Protein AF-A0A4Q5RYW7-F1 (afdb_monomer)

Mean predicted aligned error: 15.02 Å

Radius of gyration: 27.98 Å; Cα contacts (8 Å, |Δi|>4): 204; chains: 1; bounding box: 44×80×79 Å

Structure (mmCIF, N/CA/C/O backbone):
data_AF-A0A4Q5RYW7-F1
#
_entry.id   AF-A0A4Q5RYW7-F1
#
loop_
_atom_site.group_PDB
_atom_site.id
_atom_site.type_symbol
_atom_site.label_atom_id
_atom_site.label_alt_id
_atom_site.label_comp_id
_atom_site.label_asym_id
_atom_site.label_entity_id
_atom_site.label_seq_id
_atom_site.pdbx_PDB_ins_code
_atom_site.Cartn_x
_atom_site.Cartn_y
_atom_site.Cartn_z
_atom_site.occupancy
_atom_site.B_iso_or_equiv
_atom_site.auth_seq_id
_atom_site.auth_comp_id
_atom_site.auth_asym_id
_atom_site.auth_atom_id
_atom_site.pdbx_PDB_model_num
ATOM 1 N N . MET A 1 1 ? -17.831 53.505 56.352 1.00 39.34 1 MET A N 1
ATOM 2 C CA . MET A 1 1 ? -18.876 54.532 56.554 1.00 39.34 1 MET A CA 1
ATOM 3 C C . MET A 1 1 ? -19.352 54.976 55.170 1.00 39.34 1 MET A C 1
ATOM 5 O O . MET A 1 1 ? -18.502 55.219 54.331 1.00 39.34 1 MET A O 1
ATOM 9 N N . LYS A 1 2 ? -20.676 54.906 54.953 1.00 34.66 2 LYS A N 1
ATOM 10 C CA . LYS A 1 2 ? -21.566 55.354 53.845 1.00 34.66 2 LYS A CA 1
ATOM 11 C C . LYS A 1 2 ? -20.941 56.098 52.639 1.00 34.66 2 LYS A C 1
ATOM 13 O O . LYS A 1 2 ? -20.200 57.045 52.838 1.00 34.66 2 LYS A O 1
ATOM 18 N N . LEU A 1 3 ? -21.118 55.631 51.396 1.00 41.50 3 LEU A N 1
ATOM 19 C CA . LEU A 1 3 ? -22.291 55.682 50.479 1.00 41.50 3 LEU A CA 1
ATOM 20 C C . LEU A 1 3 ? -22.445 56.994 49.670 1.00 41.50 3 LEU A C 1
ATOM 22 O O . LEU A 1 3 ? -22.709 58.049 50.230 1.00 41.50 3 LEU A O 1
ATOM 26 N N . SER A 1 4 ? -22.408 56.814 48.342 1.00 38.16 4 SER A N 1
ATOM 27 C CA . SER A 1 4 ? -23.241 57.435 47.293 1.00 38.16 4 SER A CA 1
ATOM 28 C C . SER A 1 4 ? -23.223 58.949 47.038 1.00 38.16 4 SER A C 1
ATOM 30 O O . SER A 1 4 ? -23.791 59.719 47.801 1.00 38.16 4 SER A O 1
ATOM 32 N N . PHE A 1 5 ? -22.796 59.300 45.823 1.00 44.78 5 PHE A N 1
ATOM 33 C CA . PHE A 1 5 ? -23.452 60.254 44.911 1.00 44.78 5 PHE A CA 1
ATOM 34 C C . PHE A 1 5 ? -23.209 59.700 43.488 1.00 44.78 5 PHE A C 1
ATOM 36 O O . PHE A 1 5 ? -22.117 59.831 42.953 1.00 44.78 5 PHE A O 1
ATOM 43 N N . LEU A 1 6 ? -24.038 58.801 42.938 1.00 41.44 6 LEU A N 1
ATOM 44 C CA . LEU A 1 6 ? -25.260 59.117 42.177 1.00 41.44 6 LEU A CA 1
ATOM 45 C C . LEU A 1 6 ? -25.128 60.456 41.434 1.00 41.44 6 LEU A C 1
ATOM 47 O O . LEU A 1 6 ? -25.163 61.521 42.031 1.00 41.44 6 LEU A O 1
ATOM 51 N N . SER A 1 7 ? -24.864 60.387 40.132 1.00 35.78 7 SER A N 1
ATOM 52 C CA . SER A 1 7 ? -25.918 60.369 39.106 1.00 35.78 7 SER A CA 1
ATOM 53 C C . SER A 1 7 ? -26.291 61.785 38.701 1.00 35.78 7 SER A C 1
ATOM 55 O O . SER A 1 7 ? -26.948 62.486 39.465 1.00 35.78 7 SER A O 1
ATOM 57 N N . ARG A 1 8 ? -25.867 62.170 37.491 1.00 45.53 8 ARG A N 1
ATOM 58 C CA . ARG A 1 8 ? -26.616 62.971 36.507 1.00 45.53 8 ARG A CA 1
ATOM 59 C C . ARG A 1 8 ? -25.654 63.483 35.442 1.00 45.53 8 ARG A C 1
ATOM 61 O O . ARG A 1 8 ? -24.952 64.457 35.666 1.00 45.53 8 ARG A O 1
ATOM 68 N N . LEU A 1 9 ? -25.655 62.827 34.287 1.00 44.12 9 LEU A N 1
ATOM 69 C CA . LEU A 1 9 ? -25.982 63.466 33.009 1.00 44.12 9 LEU A CA 1
ATOM 70 C C . LEU A 1 9 ? -25.964 62.396 31.917 1.00 44.12 9 LEU A C 1
ATOM 72 O O . LEU A 1 9 ? -24.965 62.124 31.262 1.00 44.12 9 LEU A O 1
ATOM 76 N N . MET A 1 10 ? -27.130 61.773 31.757 1.00 40.81 10 MET A N 1
ATOM 77 C CA . MET A 1 10 ? -27.576 61.326 30.448 1.00 40.81 10 MET A CA 1
ATOM 78 C C . MET A 1 10 ? -27.728 62.547 29.537 1.00 40.81 10 MET A C 1
ATOM 80 O O . MET A 1 10 ? -28.372 63.509 29.954 1.00 40.81 10 MET A O 1
ATOM 84 N N . SER A 1 11 ? -27.217 62.473 28.307 1.00 40.00 11 SER A N 1
ATOM 85 C CA . SER A 1 11 ? -27.918 62.845 27.058 1.00 40.00 11 SER A CA 1
ATOM 86 C C . SER A 1 11 ? -26.924 63.211 25.959 1.00 40.00 11 SER A C 1
ATOM 88 O O . SER A 1 11 ? -26.292 64.257 26.035 1.00 40.00 11 SER A O 1
ATOM 90 N N . ALA A 1 12 ? -26.833 62.329 24.960 1.00 46.66 12 ALA A N 1
ATOM 91 C CA . ALA A 1 12 ? -26.452 62.532 23.551 1.00 46.66 12 ALA A CA 1
ATOM 92 C C . ALA A 1 12 ? -25.938 61.170 23.047 1.00 46.66 12 ALA A C 1
ATOM 94 O O . ALA A 1 12 ? -24.745 60.905 23.011 1.00 46.66 12 ALA A O 1
ATOM 95 N N . MET A 1 13 ? -26.766 60.131 22.952 1.00 42.56 13 MET A N 1
ATOM 96 C CA . MET A 1 13 ? -27.784 59.908 21.920 1.00 42.56 13 MET A CA 1
ATOM 97 C C . MET A 1 13 ? -27.337 60.274 20.490 1.00 42.56 13 MET A C 1
ATOM 99 O O . MET A 1 13 ? -27.460 61.415 20.069 1.00 42.56 13 MET A O 1
ATOM 103 N N . LEU A 1 14 ? -26.882 59.222 19.796 1.00 43.81 14 LEU A N 1
ATOM 104 C CA . LEU A 1 14 ? -27.101 58.852 18.389 1.00 43.81 14 LEU A CA 1
ATOM 105 C C . LEU A 1 14 ? -26.716 59.821 17.257 1.00 43.81 14 LEU A C 1
ATOM 107 O O . LEU A 1 14 ? -27.355 60.845 17.061 1.00 43.81 14 LEU A O 1
ATOM 111 N N . LEU A 1 15 ? -25.844 59.329 16.368 1.00 42.88 15 LEU A N 1
ATOM 112 C CA . LEU A 1 15 ? -26.185 58.828 15.016 1.00 42.88 15 LEU A CA 1
ATOM 113 C C . LEU A 1 15 ? -24.999 57.940 14.543 1.00 42.88 15 LEU A C 1
ATOM 115 O O . LEU A 1 15 ? -23.862 58.391 14.568 1.00 42.88 15 LEU A O 1
ATOM 119 N N . LEU A 1 16 ? -25.150 56.610 14.393 1.00 41.88 16 LEU A N 1
ATOM 120 C CA . LEU A 1 16 ? -25.592 55.907 13.163 1.00 41.88 16 LEU A CA 1
ATOM 121 C C . LEU A 1 16 ? -24.642 56.241 11.986 1.00 41.88 16 LEU A C 1
ATOM 123 O O . LEU A 1 16 ? -24.549 57.396 11.611 1.00 41.88 16 LEU A O 1
ATOM 127 N N . ILE A 1 17 ? -23.872 55.343 11.363 1.00 51.44 17 ILE A N 1
ATOM 128 C CA . ILE A 1 17 ? -24.140 53.977 10.892 1.00 51.44 17 ILE A CA 1
ATOM 129 C C . ILE A 1 17 ? -22.791 53.253 10.701 1.00 51.44 17 ILE A C 1
ATOM 131 O O . ILE A 1 17 ? -21.940 53.730 9.956 1.00 51.44 17 ILE A O 1
ATOM 135 N N . ALA A 1 18 ? -22.616 52.073 11.300 1.00 47.00 18 ALA A N 1
ATOM 136 C CA . ALA A 1 18 ? -21.684 51.064 10.798 1.00 47.00 18 ALA A CA 1
ATOM 137 C C . ALA A 1 18 ? -22.521 49.847 10.397 1.00 47.00 18 ALA A C 1
ATOM 139 O O . ALA A 1 18 ? -23.197 49.240 11.229 1.00 47.00 18 ALA A O 1
ATOM 140 N N . CYS A 1 19 ? -22.542 49.560 9.097 1.00 46.94 19 CYS A N 1
ATOM 141 C CA . CYS A 1 19 ? -23.271 48.444 8.517 1.00 46.94 19 CYS A CA 1
ATOM 142 C C . CYS A 1 19 ? -22.753 47.108 9.067 1.00 46.94 19 CYS A C 1
ATOM 144 O O . CYS A 1 19 ? -21.649 46.672 8.761 1.00 46.94 19 CYS A O 1
ATOM 146 N N . THR A 1 20 ? -23.588 46.489 9.896 1.00 49.69 20 THR A N 1
ATOM 147 C CA . THR A 1 20 ? -23.976 45.072 9.884 1.00 49.69 20 THR A CA 1
ATOM 148 C C . THR A 1 20 ? -23.076 44.089 9.118 1.00 49.69 20 THR A C 1
ATOM 150 O O . THR A 1 20 ? -23.216 43.919 7.906 1.00 49.69 20 THR A O 1
ATOM 153 N N . SER A 1 21 ? -22.325 43.280 9.863 1.00 50.53 21 SER A N 1
ATOM 154 C CA . SER A 1 21 ? -22.284 41.837 9.620 1.00 50.53 21 SER A CA 1
ATOM 155 C C . SER A 1 21 ? -22.822 41.127 10.863 1.00 50.53 21 SER A C 1
ATOM 157 O O . SER A 1 21 ? -22.274 41.172 11.961 1.00 50.53 21 SER A O 1
ATOM 159 N N . THR A 1 22 ? -24.001 40.542 10.701 1.00 45.19 22 THR A N 1
ATOM 160 C CA . THR A 1 22 ? -24.640 39.667 11.677 1.00 45.19 22 THR A CA 1
ATOM 161 C C . THR A 1 22 ? -23.886 38.342 11.736 1.00 45.19 22 THR A C 1
ATOM 163 O O . THR A 1 22 ? -23.679 37.742 10.684 1.00 45.19 22 THR A O 1
ATOM 166 N N . ALA A 1 23 ? -23.563 37.850 12.933 1.00 34.06 23 ALA A N 1
ATOM 167 C CA . ALA A 1 23 ? -24.096 36.581 13.449 1.00 34.06 23 ALA A CA 1
ATOM 168 C C . ALA A 1 23 ? -23.263 36.048 14.630 1.00 34.06 23 ALA A C 1
ATOM 170 O O . ALA A 1 23 ? -22.153 35.564 14.454 1.00 34.06 23 ALA A O 1
ATOM 171 N N . ASN A 1 24 ? -23.889 36.113 15.807 1.00 39.97 24 ASN A N 1
ATOM 172 C CA . ASN A 1 24 ? -23.772 35.236 16.973 1.00 39.97 24 ASN A CA 1
ATOM 173 C C . ASN A 1 24 ? -22.408 34.643 17.351 1.00 39.97 24 ASN A C 1
ATOM 175 O O . ASN A 1 24 ? -21.972 33.615 16.832 1.00 39.97 24 ASN A O 1
ATOM 179 N N . ASP A 1 25 ? -21.912 35.162 18.472 1.00 42.88 25 ASP A N 1
ATOM 180 C CA . ASP A 1 25 ? -21.269 34.372 19.511 1.00 42.88 25 ASP A CA 1
ATOM 181 C C . ASP A 1 25 ? -22.128 33.157 19.884 1.00 42.88 25 ASP A C 1
ATOM 183 O O . ASP A 1 25 ? -23.166 33.272 20.528 1.00 42.88 25 ASP A O 1
ATOM 187 N N . PHE A 1 26 ? -21.652 31.974 19.527 1.00 37.69 26 PHE A N 1
ATOM 188 C CA . PHE A 1 26 ? -21.556 30.883 20.483 1.00 37.69 26 PHE A CA 1
ATOM 189 C C . PHE A 1 26 ? -20.249 30.170 20.181 1.00 37.69 26 PHE A C 1
ATOM 191 O O . PHE A 1 26 ? -20.063 29.613 19.099 1.00 37.69 26 PHE A O 1
ATOM 198 N N . ILE A 1 27 ? -19.355 30.182 21.167 1.00 46.62 27 ILE A N 1
ATOM 199 C CA . ILE A 1 27 ? -18.226 29.265 21.290 1.00 46.62 27 ILE A CA 1
ATOM 200 C C . ILE A 1 27 ? -18.825 27.856 21.372 1.00 46.62 27 ILE A C 1
ATOM 202 O O . ILE A 1 27 ? -19.036 27.283 22.437 1.00 46.62 27 ILE A O 1
ATOM 206 N N . ALA A 1 28 ? -19.191 27.315 20.218 1.00 38.06 28 ALA A N 1
ATOM 207 C CA . ALA A 1 28 ? -19.433 25.910 20.043 1.00 38.06 28 ALA A CA 1
ATOM 208 C C . ALA A 1 28 ? -18.050 25.305 19.834 1.00 38.06 28 ALA A C 1
ATOM 210 O O . ALA A 1 28 ? -17.443 25.478 18.776 1.00 38.06 28 ALA A O 1
ATOM 211 N N . LEU A 1 29 ? -17.560 24.581 20.848 1.00 43.69 29 LEU A N 1
ATOM 212 C CA . LEU A 1 29 ? -16.649 23.459 20.612 1.00 43.69 29 LEU A CA 1
ATOM 213 C C . LEU A 1 29 ? -17.066 22.807 19.292 1.00 43.69 29 LEU A C 1
ATOM 215 O O . LEU A 1 29 ? -18.273 22.562 19.146 1.00 43.69 29 LEU A O 1
ATOM 219 N N . PRO A 1 30 ? -16.138 22.579 18.340 1.00 36.50 30 PRO A N 1
ATOM 220 C CA . PRO A 1 30 ? -16.497 22.052 17.033 1.00 36.50 30 PRO A CA 1
ATOM 221 C C . PRO A 1 30 ? -17.407 20.862 17.279 1.00 36.50 30 PRO A C 1
ATOM 223 O O . PRO A 1 30 ? -17.010 19.916 17.968 1.00 36.50 30 PRO A O 1
ATOM 226 N N . LYS A 1 31 ? -18.672 20.990 16.841 1.00 36.38 31 LYS A N 1
ATOM 227 C CA . LYS A 1 31 ? -19.680 19.947 17.009 1.00 36.38 31 LYS A CA 1
ATOM 228 C C . LYS A 1 31 ? -18.998 18.686 16.538 1.00 36.38 31 LYS A C 1
ATOM 230 O O . LYS A 1 31 ? -18.601 18.617 15.376 1.00 36.38 31 LYS A O 1
ATOM 235 N N . LYS A 1 32 ? -18.777 17.767 17.482 1.00 36.22 32 LYS A N 1
ATOM 236 C CA . LYS A 1 32 ? -18.167 16.466 17.252 1.00 36.22 32 LYS A CA 1
ATOM 237 C C . LYS A 1 32 ? -18.804 15.964 15.967 1.00 36.22 32 LYS A C 1
ATOM 239 O O . LYS A 1 32 ? -20.017 15.760 15.950 1.00 36.22 32 LYS A O 1
ATOM 244 N N . VAL A 1 33 ? -18.035 15.906 14.882 1.00 36.12 33 VAL A N 1
ATOM 245 C CA . VAL A 1 33 ? -18.532 15.343 13.635 1.00 36.12 33 VAL A CA 1
ATOM 246 C C . VAL A 1 33 ? -18.730 13.881 13.980 1.00 36.12 33 VAL A C 1
ATOM 248 O O . VAL A 1 33 ? -17.780 13.106 14.069 1.00 36.12 33 VAL A O 1
ATOM 251 N N . ILE A 1 34 ? -19.959 13.540 14.358 1.00 32.25 34 ILE A N 1
ATOM 252 C CA . ILE A 1 34 ? -20.368 12.167 14.567 1.00 32.25 34 ILE A CA 1
ATOM 253 C C . ILE A 1 34 ? -20.421 11.616 13.153 1.00 32.25 34 ILE A C 1
ATOM 255 O O . ILE A 1 34 ? -21.430 11.734 12.462 1.00 32.25 34 ILE A O 1
ATOM 259 N N . PHE A 1 35 ? -19.292 11.068 12.706 1.00 36.69 35 PHE A N 1
ATOM 260 C CA . PHE A 1 35 ? -19.276 10.105 11.623 1.00 36.69 35 PHE A CA 1
ATOM 261 C C . PHE A 1 35 ? -20.106 8.920 12.119 1.00 36.69 35 PHE A C 1
ATOM 263 O O . PHE A 1 35 ? -19.611 8.024 12.797 1.00 36.69 35 PHE A O 1
ATOM 270 N N . SER A 1 36 ? -21.414 8.993 11.874 1.00 34.81 36 SER A N 1
ATOM 271 C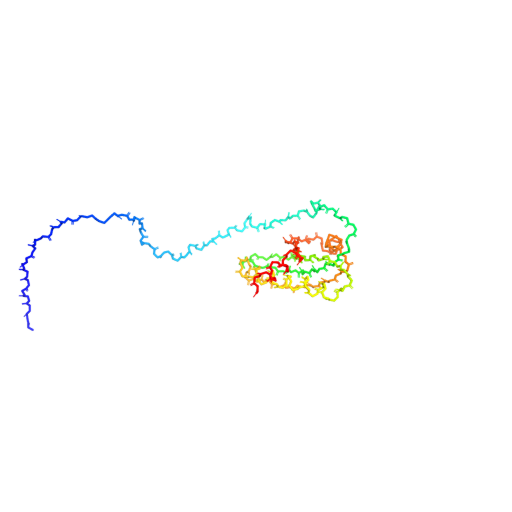 CA . SER A 1 36 ? -22.316 7.855 11.955 1.00 34.81 36 SER A CA 1
ATOM 272 C C . SER A 1 36 ? -21.718 6.780 11.049 1.00 34.81 36 SER A C 1
ATOM 274 O O . SER A 1 36 ? -21.576 6.978 9.840 1.00 34.81 36 SER A O 1
ATOM 276 N N . SER A 1 37 ? -21.252 5.695 11.662 1.00 46.72 37 SER A N 1
ATOM 277 C CA . SER A 1 37 ? -20.466 4.621 11.058 1.00 46.72 37 SER A CA 1
ATOM 278 C C . SER A 1 37 ? -21.310 3.712 10.156 1.00 46.72 37 SER A C 1
ATOM 280 O O . SER A 1 37 ? -21.375 2.503 10.342 1.00 46.72 37 SER A O 1
ATOM 282 N N . ALA A 1 38 ? -21.946 4.299 9.140 1.00 39.72 38 ALA A N 1
ATOM 283 C CA . ALA A 1 38 ? -22.713 3.569 8.132 1.00 39.72 38 ALA A CA 1
ATOM 284 C C . ALA A 1 38 ? -22.403 3.978 6.677 1.00 39.72 38 ALA A C 1
ATOM 286 O O . ALA A 1 38 ? -23.020 3.438 5.765 1.00 39.72 38 ALA A O 1
ATOM 287 N N . GLY A 1 39 ? -21.454 4.892 6.419 1.00 39.25 39 GLY A N 1
ATOM 288 C CA . GLY A 1 39 ? -21.277 5.420 5.056 1.00 39.25 39 GLY A CA 1
ATOM 289 C C . GLY A 1 39 ? -19.894 5.898 4.619 1.00 39.25 39 GLY A C 1
ATOM 290 O O . GLY A 1 39 ? -19.765 6.280 3.462 1.00 39.25 39 GLY A O 1
ATOM 291 N N . PHE A 1 40 ? -18.847 5.859 5.451 1.00 36.84 40 PHE A N 1
ATOM 292 C CA . PHE A 1 40 ? -17.490 6.165 4.968 1.00 36.84 40 PHE A CA 1
ATOM 293 C C . PHE A 1 40 ? -16.770 4.887 4.531 1.00 36.84 40 PHE A C 1
ATOM 295 O O . PHE A 1 40 ? -15.755 4.476 5.087 1.00 36.84 40 PHE A O 1
ATOM 302 N N . VAL A 1 41 ? -17.345 4.228 3.527 1.00 46.47 41 VAL A N 1
ATOM 303 C CA . VAL A 1 41 ? -16.595 3.318 2.666 1.00 46.47 41 VAL A CA 1
ATOM 304 C C . VAL A 1 41 ? -15.887 4.231 1.672 1.00 46.47 41 VAL A C 1
ATOM 306 O O . VAL A 1 41 ? -16.431 4.543 0.615 1.00 46.47 41 VAL A O 1
ATOM 309 N N . GLY A 1 42 ? -14.718 4.751 2.065 1.00 38.75 42 GLY A N 1
ATOM 310 C CA . GLY A 1 42 ? -13.802 5.385 1.121 1.00 38.75 42 GLY A CA 1
ATOM 311 C C . GLY A 1 42 ? -13.658 4.442 -0.068 1.00 38.75 42 GLY A C 1
ATOM 312 O O . GLY A 1 42 ? -13.362 3.270 0.137 1.00 38.75 42 GLY A O 1
ATOM 313 N N . SER A 1 43 ? -14.054 4.933 -1.245 1.00 41.38 43 SER A N 1
ATOM 314 C CA . SER A 1 43 ? -14.102 4.256 -2.543 1.00 41.38 43 SER A CA 1
ATOM 315 C C . SER A 1 43 ? -13.566 2.814 -2.523 1.00 41.38 43 SER A C 1
ATOM 317 O O . SER A 1 43 ? -12.390 2.580 -2.782 1.00 41.38 43 SER A O 1
ATOM 319 N N . VAL A 1 44 ? -14.423 1.819 -2.247 1.00 43.59 44 VAL A N 1
ATOM 320 C CA . VAL A 1 44 ? -14.098 0.423 -2.586 1.00 43.59 44 VAL A CA 1
ATOM 321 C C . VAL A 1 44 ? -14.166 0.355 -4.102 1.00 43.59 44 VAL A C 1
ATOM 323 O O . VAL A 1 44 ? -15.200 0.057 -4.703 1.00 43.59 44 VAL A O 1
ATOM 326 N N . ILE A 1 45 ? -13.069 0.749 -4.740 1.00 49.91 45 ILE A N 1
ATOM 327 C CA . ILE A 1 45 ? -12.910 0.614 -6.174 1.00 49.91 45 ILE A CA 1
ATOM 328 C C . ILE A 1 45 ? -12.860 -0.889 -6.414 1.00 49.91 45 ILE A C 1
ATOM 330 O O . ILE A 1 45 ? -11.928 -1.574 -5.995 1.00 49.91 45 ILE A O 1
ATOM 334 N N . ALA A 1 46 ? -13.893 -1.425 -7.061 1.00 52.75 46 ALA A N 1
ATOM 335 C CA . ALA A 1 46 ? -13.796 -2.752 -7.642 1.00 52.75 46 ALA A CA 1
ATOM 336 C C . ALA A 1 46 ? -12.595 -2.724 -8.595 1.00 52.75 46 ALA A C 1
ATOM 338 O O . ALA A 1 46 ? -12.626 -1.999 -9.594 1.00 52.75 46 ALA A O 1
ATOM 339 N N . PHE A 1 47 ? -11.535 -3.470 -8.258 1.00 50.16 47 PHE A N 1
ATOM 340 C CA . PHE A 1 47 ? -10.287 -3.524 -9.029 1.00 50.16 47 PHE A CA 1
ATOM 341 C C . PHE A 1 47 ? -10.568 -3.739 -10.522 1.00 50.16 47 PHE A C 1
ATOM 343 O O . PHE A 1 47 ? -9.876 -3.190 -11.368 1.00 50.16 47 PHE A O 1
ATOM 350 N N . ASP A 1 48 ? -11.642 -4.455 -10.861 1.00 53.16 48 ASP A N 1
ATOM 351 C CA . ASP A 1 48 ? -12.147 -4.728 -12.213 1.00 53.16 48 ASP A CA 1
ATOM 352 C C . ASP A 1 48 ? -12.366 -3.493 -13.102 1.00 53.16 48 ASP A C 1
ATOM 354 O O . ASP A 1 48 ? -12.422 -3.635 -14.318 1.00 53.16 48 ASP A O 1
ATOM 358 N N . LYS A 1 49 ? -12.417 -2.276 -12.542 1.00 52.50 49 LYS A N 1
ATOM 359 C CA . LYS A 1 49 ? -12.557 -1.026 -13.311 1.00 52.50 49 LYS A CA 1
ATOM 360 C C . LYS A 1 49 ? -11.237 -0.377 -13.762 1.00 52.50 49 LYS A C 1
ATOM 362 O O . LYS A 1 49 ? -11.283 0.639 -14.449 1.00 52.50 49 LYS A O 1
ATOM 367 N N . LEU A 1 50 ? -10.071 -0.917 -13.395 1.00 57.03 50 LEU A N 1
ATOM 368 C CA . LEU A 1 50 ? -8.764 -0.363 -13.794 1.00 57.03 50 LEU A CA 1
ATOM 369 C C . LEU A 1 50 ? -8.328 -0.898 -15.176 1.00 57.03 50 LEU A C 1
ATOM 371 O O . LEU A 1 50 ? -8.065 -2.087 -15.329 1.00 57.03 50 LEU A O 1
ATOM 375 N N . ASN A 1 51 ? -8.235 -0.051 -16.200 1.00 54.28 51 ASN A N 1
ATOM 376 C CA . ASN A 1 51 ? -7.830 -0.495 -17.542 1.00 54.28 51 ASN A CA 1
ATOM 377 C C . ASN A 1 51 ? -6.403 -1.091 -17.547 1.00 54.28 51 ASN A C 1
ATOM 379 O O . ASN A 1 51 ? -5.502 -0.490 -16.959 1.00 54.28 51 ASN A O 1
ATOM 383 N N . PRO A 1 52 ? -6.159 -2.233 -18.221 1.00 54.00 52 PRO A N 1
ATOM 384 C CA . PRO A 1 52 ? -4.808 -2.744 -18.419 1.00 54.00 52 PRO A CA 1
ATOM 385 C C . PRO A 1 52 ? -4.072 -1.840 -19.414 1.00 54.00 52 PRO A C 1
ATOM 387 O O . PRO A 1 52 ? -4.311 -1.885 -20.621 1.00 54.00 52 PRO A O 1
ATOM 390 N N . GLU A 1 53 ? -3.202 -0.974 -18.907 1.00 56.84 53 GLU A N 1
ATOM 391 C CA . GLU A 1 53 ? -2.332 -0.160 -19.751 1.00 56.84 53 GLU A CA 1
ATOM 392 C C . GLU A 1 53 ? -1.157 -0.996 -20.297 1.00 56.84 53 GLU A C 1
ATOM 394 O O . GLU A 1 53 ? -0.754 -1.994 -19.699 1.00 56.84 53 GLU A O 1
ATOM 399 N N . LYS A 1 54 ? -0.653 -0.608 -21.478 1.00 53.84 54 LYS A N 1
ATOM 400 C CA . LYS A 1 54 ? 0.375 -1.294 -22.294 1.00 53.84 54 LYS A CA 1
ATOM 401 C C . LYS A 1 54 ? 1.599 -1.747 -21.479 1.00 53.84 54 LYS A C 1
ATOM 403 O O . LYS A 1 54 ? 1.906 -1.114 -20.484 1.00 53.84 54 LYS A O 1
ATOM 408 N N . ASN A 1 55 ? 2.310 -2.777 -21.977 1.00 61.22 55 ASN A N 1
ATOM 409 C CA . ASN A 1 55 ? 3.521 -3.463 -21.457 1.00 61.22 55 ASN A CA 1
ATOM 410 C C . ASN A 1 55 ? 4.583 -2.579 -20.761 1.00 61.22 55 ASN A C 1
ATOM 412 O O . ASN A 1 55 ? 5.720 -2.458 -21.217 1.00 61.22 55 ASN A O 1
ATOM 416 N N . VAL A 1 56 ? 4.230 -1.976 -19.640 1.00 79.06 56 VAL A N 1
ATOM 417 C CA . VAL A 1 56 ? 5.107 -1.196 -18.785 1.00 79.06 56 VAL A CA 1
ATOM 418 C C . VAL A 1 56 ? 5.364 -2.060 -17.565 1.00 79.06 56 VAL A C 1
ATOM 420 O O . VAL A 1 56 ? 4.426 -2.550 -16.936 1.00 79.06 56 VAL A O 1
ATOM 423 N N . LYS A 1 57 ? 6.639 -2.304 -17.258 1.00 89.06 57 LYS A N 1
ATOM 424 C CA . LYS A 1 57 ? 7.001 -3.051 -16.054 1.00 89.06 57 LYS A CA 1
ATOM 425 C C . LYS A 1 57 ? 6.646 -2.206 -14.838 1.00 89.06 57 LYS A C 1
ATOM 427 O O . LYS A 1 57 ? 6.873 -0.996 -14.828 1.00 89.06 57 LYS A O 1
ATOM 432 N N . LYS A 1 58 ? 6.113 -2.855 -13.809 1.00 93.19 58 LYS A N 1
ATOM 433 C CA . LYS A 1 58 ? 5.689 -2.201 -12.574 1.00 93.19 58 LYS A CA 1
ATOM 434 C C . LYS A 1 58 ? 6.226 -2.942 -11.362 1.00 93.19 58 LYS A C 1
ATOM 436 O O . LYS A 1 58 ? 6.551 -4.128 -11.437 1.00 93.19 58 LYS A O 1
ATOM 441 N N . VAL A 1 59 ? 6.303 -2.218 -10.261 1.00 93.31 59 VAL A N 1
ATOM 442 C CA . VAL A 1 59 ? 6.457 -2.768 -8.924 1.00 93.31 59 VAL A CA 1
ATOM 443 C C . VAL A 1 59 ? 5.232 -2.404 -8.103 1.00 93.31 59 VAL A C 1
ATOM 445 O O . VAL A 1 59 ? 4.654 -1.326 -8.267 1.00 93.31 59 VAL A O 1
ATOM 448 N N . CYS A 1 60 ? 4.867 -3.295 -7.195 1.00 96.69 60 CYS A N 1
ATOM 449 C CA . CYS A 1 60 ? 3.802 -3.068 -6.246 1.00 96.69 60 CYS A CA 1
ATOM 450 C C . CYS A 1 60 ? 4.322 -3.241 -4.826 1.00 96.69 60 CYS A C 1
ATOM 452 O O . CYS A 1 60 ? 5.039 -4.197 -4.527 1.00 96.69 60 CYS A O 1
ATOM 454 N N . ALA A 1 61 ? 3.923 -2.330 -3.949 1.00 97.50 61 ALA A N 1
ATOM 455 C CA . ALA A 1 61 ? 4.030 -2.481 -2.511 1.00 97.50 61 ALA A CA 1
ATOM 456 C C . ALA A 1 61 ? 2.625 -2.599 -1.906 1.00 97.50 61 ALA A C 1
ATOM 458 O O . ALA A 1 61 ? 1.680 -1.969 -2.382 1.00 97.50 61 ALA A O 1
ATOM 459 N N . CYS A 1 62 ? 2.488 -3.373 -0.834 1.00 96.88 62 CYS A N 1
ATOM 460 C CA . CYS A 1 62 ? 1.237 -3.568 -0.112 1.00 96.88 62 CYS A CA 1
ATOM 461 C C . CYS A 1 62 ? 1.457 -3.497 1.400 1.00 96.88 62 CYS A C 1
ATOM 463 O O . CYS A 1 62 ? 2.446 -4.012 1.933 1.00 96.88 62 CYS A O 1
ATOM 465 N N . GLN A 1 63 ? 0.496 -2.896 2.098 1.00 97.56 63 GLN A N 1
ATOM 466 C CA . GLN A 1 63 ? 0.334 -3.029 3.541 1.00 97.56 63 GLN A CA 1
ATOM 467 C C . GLN A 1 63 ? -1.022 -3.650 3.848 1.00 97.56 63 GLN A C 1
ATOM 469 O O . GLN A 1 63 ? -2.060 -3.056 3.559 1.00 97.56 63 GLN A O 1
ATOM 474 N N . LEU A 1 64 ? -1.000 -4.816 4.493 1.00 95.12 64 LEU A N 1
ATOM 475 C CA . LEU A 1 64 ? -2.185 -5.423 5.082 1.00 95.12 64 LEU A CA 1
ATOM 476 C C . LEU A 1 64 ? -2.326 -4.939 6.522 1.00 95.12 64 LEU A C 1
ATOM 478 O O . LEU A 1 64 ? -1.358 -4.944 7.292 1.00 95.12 64 LEU A O 1
ATOM 482 N N . MET A 1 65 ? -3.524 -4.511 6.900 1.00 95.38 65 MET A N 1
ATOM 483 C CA . MET A 1 65 ? -3.756 -3.762 8.123 1.00 95.38 65 MET A CA 1
ATOM 484 C C . MET A 1 65 ? -5.044 -4.162 8.838 1.00 95.38 65 MET A C 1
ATOM 486 O O . MET A 1 65 ? -6.019 -4.628 8.247 1.00 95.38 65 MET A O 1
ATOM 490 N N . VAL A 1 66 ? -5.030 -3.896 10.141 1.00 94.56 66 VAL A N 1
ATOM 491 C CA . VAL A 1 66 ? -6.213 -3.786 10.989 1.00 94.56 66 VAL A CA 1
ATOM 492 C C . VAL A 1 66 ? -6.369 -2.319 11.371 1.00 94.56 66 VAL A C 1
ATOM 494 O O . VAL A 1 66 ? -5.428 -1.697 11.880 1.00 94.56 66 VAL A O 1
ATOM 497 N N . VAL A 1 67 ? -7.550 -1.759 11.137 1.00 94.19 67 VAL A N 1
ATOM 498 C CA . VAL A 1 67 ? -7.877 -0.361 11.437 1.00 94.19 67 VAL A CA 1
ATOM 499 C C . VAL A 1 67 ? -9.025 -0.285 12.433 1.00 94.19 67 VAL A C 1
ATOM 501 O O . VAL A 1 67 ? -9.908 -1.138 12.451 1.00 94.19 67 VAL A O 1
ATOM 504 N N . LYS A 1 68 ? -9.012 0.740 13.283 1.00 94.00 68 LYS A N 1
ATOM 505 C CA . LYS A 1 68 ? -10.032 0.957 14.310 1.00 94.00 68 LYS A CA 1
ATOM 506 C C . LYS A 1 68 ? -10.542 2.388 14.263 1.00 94.00 68 LYS A C 1
ATOM 508 O O . LYS A 1 68 ? -9.732 3.316 14.235 1.00 94.00 68 LYS A O 1
ATOM 513 N N . ALA A 1 69 ? -11.864 2.532 14.302 1.00 91.69 69 ALA A N 1
ATOM 514 C CA . ALA A 1 69 ? -12.586 3.792 14.430 1.00 91.69 69 ALA A CA 1
ATOM 515 C C . ALA A 1 69 ? -13.543 3.702 15.631 1.00 91.69 69 ALA A C 1
ATOM 517 O O . ALA A 1 69 ? -14.626 3.125 15.570 1.00 91.69 69 ALA A O 1
ATOM 518 N N . GLY A 1 70 ? -13.126 4.239 16.778 1.00 89.62 70 GLY A N 1
ATOM 519 C CA . GLY A 1 70 ? -13.895 4.150 18.018 1.00 89.62 70 GLY A CA 1
ATOM 520 C C . GLY A 1 70 ? -14.001 2.707 18.522 1.00 89.62 70 GLY A C 1
ATOM 521 O O . GLY A 1 70 ? -13.004 2.136 18.972 1.00 89.62 70 GLY A O 1
ATOM 522 N N . LYS A 1 71 ? -15.212 2.139 18.494 1.00 89.88 71 LYS A N 1
ATOM 523 C CA . LYS A 1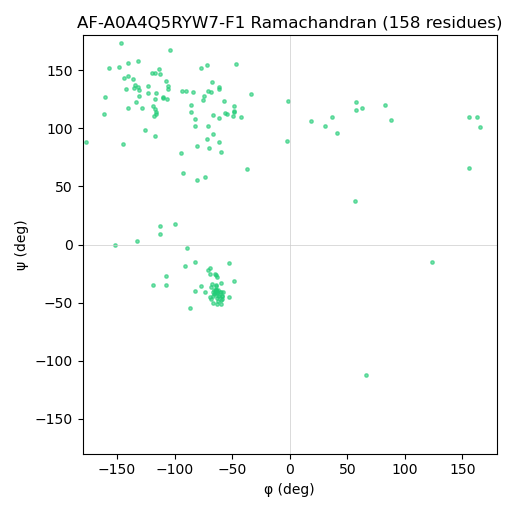 71 ? -15.475 0.741 18.880 1.00 89.88 71 LYS A CA 1
ATOM 524 C C . LYS A 1 71 ? -15.378 -0.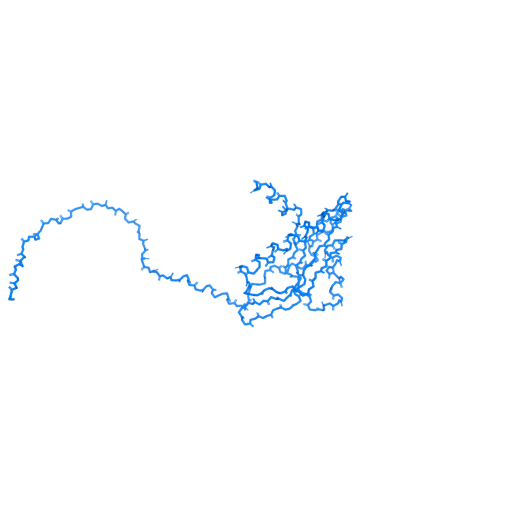230 17.702 1.00 89.88 71 LYS A C 1
ATOM 526 O O . LYS A 1 71 ? -15.171 -1.41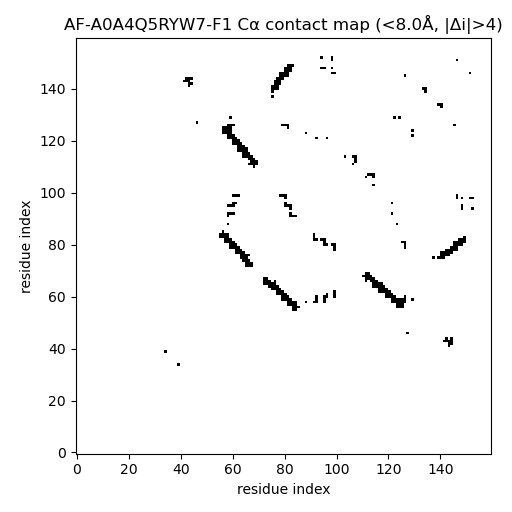4 17.948 1.00 89.88 71 LYS A O 1
ATOM 531 N N . ASP A 1 72 ? -15.462 0.276 16.476 1.00 91.56 72 ASP A N 1
ATOM 532 C CA . ASP A 1 72 ? -15.487 -0.536 15.266 1.00 91.56 72 ASP A CA 1
ATOM 533 C C . ASP A 1 72 ? -14.057 -0.879 14.839 1.00 91.56 72 ASP A C 1
ATOM 535 O O . ASP A 1 72 ? -13.186 -0.006 14.779 1.00 91.56 72 ASP A O 1
ATOM 539 N N . GLU A 1 73 ? -13.811 -2.156 14.557 1.00 93.19 73 GLU A N 1
ATOM 540 C CA . GLU A 1 73 ? -12.525 -2.673 14.093 1.00 93.19 73 GLU A CA 1
ATOM 541 C C . GLU A 1 73 ? -12.720 -3.396 12.760 1.00 93.19 73 GLU A C 1
ATOM 543 O O . GLU A 1 73 ? -13.609 -4.234 12.615 1.00 93.19 73 GLU A O 1
ATOM 548 N N . LEU A 1 74 ? -11.890 -3.054 11.778 1.00 91.69 74 LEU A N 1
ATOM 549 C CA . LEU A 1 74 ? -11.878 -3.665 10.457 1.00 91.69 74 LEU A CA 1
ATOM 550 C C . LEU A 1 74 ? -10.529 -4.350 10.256 1.00 91.69 74 LEU A C 1
ATOM 552 O O . LEU A 1 74 ? -9.480 -3.721 10.396 1.00 91.69 74 LEU A O 1
ATOM 556 N N . SER A 1 75 ? -10.570 -5.635 9.922 1.00 93.38 75 SER A N 1
ATOM 557 C CA . SER A 1 75 ? -9.389 -6.446 9.618 1.00 93.38 75 SER A CA 1
ATOM 558 C C . SER A 1 75 ? -9.250 -6.675 8.115 1.00 93.38 75 SER A C 1
ATOM 560 O O . SER A 1 75 ? -10.179 -6.397 7.355 1.00 93.38 75 SER A O 1
ATOM 562 N N . ASN A 1 76 ? -8.084 -7.177 7.701 1.00 92.25 76 ASN A N 1
ATOM 563 C CA . ASN A 1 76 ? -7.780 -7.544 6.316 1.00 92.25 76 ASN A CA 1
ATOM 564 C C . ASN A 1 76 ? -7.968 -6.381 5.327 1.00 92.25 76 ASN A C 1
ATOM 566 O O . ASN A 1 76 ? -8.414 -6.563 4.195 1.00 92.25 76 ASN A O 1
ATOM 570 N N . ILE A 1 77 ? -7.614 -5.172 5.770 1.00 94.50 77 ILE A N 1
ATOM 571 C CA . ILE A 1 77 ? -7.597 -3.974 4.934 1.00 94.50 77 ILE A CA 1
ATOM 572 C C . ILE A 1 77 ? -6.255 -3.895 4.215 1.00 94.50 77 ILE A C 1
ATOM 574 O O . ILE A 1 77 ? -5.223 -3.804 4.874 1.00 94.50 77 ILE A O 1
ATOM 578 N N . ALA A 1 78 ? -6.255 -3.897 2.887 1.00 95.00 78 ALA A N 1
ATOM 579 C CA . ALA A 1 78 ? -5.054 -3.723 2.084 1.00 95.00 78 ALA A CA 1
ATOM 580 C C . ALA A 1 78 ? -5.004 -2.334 1.442 1.00 95.00 78 ALA A C 1
ATOM 582 O O . ALA A 1 78 ? -5.983 -1.873 0.848 1.00 95.00 78 ALA A O 1
ATOM 583 N N . VAL A 1 79 ? -3.841 -1.696 1.543 1.00 96.50 79 VAL A N 1
ATOM 584 C CA . VAL A 1 79 ? -3.483 -0.492 0.786 1.00 96.50 79 VAL A CA 1
ATOM 585 C C . VAL A 1 79 ? -2.308 -0.844 -0.104 1.00 96.50 79 VAL A C 1
ATOM 587 O O . VAL A 1 79 ? -1.320 -1.412 0.369 1.00 96.50 79 VAL A O 1
ATOM 590 N N . PHE A 1 80 ? -2.425 -0.508 -1.380 1.00 97.25 80 PHE A N 1
ATOM 591 C CA . PHE A 1 80 ? -1.414 -0.792 -2.386 1.00 97.25 80 PHE A CA 1
ATOM 592 C C . PHE A 1 80 ? -0.796 0.499 -2.900 1.00 97.25 80 PHE A C 1
ATOM 594 O O . PHE A 1 80 ? -1.447 1.540 -2.936 1.00 97.25 80 PHE A O 1
ATOM 601 N N . SER A 1 81 ? 0.457 0.421 -3.322 1.00 97.62 81 SER A N 1
ATOM 602 C CA . SER A 1 81 ? 1.123 1.490 -4.048 1.00 97.62 81 SER A CA 1
ATOM 603 C C . SER A 1 81 ? 1.843 0.906 -5.249 1.00 97.62 81 SER A C 1
ATOM 605 O O . SER A 1 81 ? 2.677 0.011 -5.107 1.00 97.62 81 SER A O 1
ATOM 607 N N . GLU A 1 82 ? 1.487 1.404 -6.426 1.00 96.75 82 GLU A N 1
ATOM 608 C CA . GLU A 1 82 ? 2.030 0.968 -7.703 1.00 96.75 82 GLU A CA 1
ATOM 609 C C . GLU A 1 82 ? 2.998 2.010 -8.246 1.00 96.75 82 GLU A C 1
ATOM 611 O O . GLU A 1 82 ? 2.712 3.208 -8.223 1.00 96.75 82 GLU A O 1
ATOM 616 N N . LYS A 1 83 ? 4.134 1.542 -8.760 1.00 94.69 83 LYS A N 1
ATOM 617 C CA . LYS A 1 83 ? 5.128 2.376 -9.427 1.00 94.69 83 LYS A CA 1
ATOM 618 C C . LYS A 1 83 ? 5.589 1.722 -10.724 1.00 94.69 83 LYS A C 1
ATOM 620 O O . LYS A 1 83 ? 5.871 0.525 -10.760 1.00 94.69 83 LYS A O 1
ATOM 625 N N . VAL A 1 84 ? 5.719 2.507 -11.784 1.00 94.31 84 VAL A N 1
ATOM 626 C CA . VAL A 1 84 ? 6.391 2.103 -13.019 1.00 94.31 84 VAL A CA 1
ATOM 627 C C . VAL A 1 84 ? 7.889 1.946 -12.764 1.00 94.31 84 VAL A C 1
ATOM 629 O O . VAL A 1 84 ? 8.527 2.845 -12.218 1.00 94.31 84 VAL A O 1
ATOM 632 N N . THR A 1 85 ? 8.459 0.820 -13.202 1.00 89.88 85 THR A N 1
ATOM 633 C CA . THR A 1 85 ? 9.895 0.546 -13.073 1.00 89.88 85 THR A CA 1
ATOM 634 C C . THR A 1 85 ? 10.628 0.647 -14.405 1.00 89.88 85 THR A C 1
ATOM 636 O O . THR A 1 85 ? 10.154 0.179 -15.443 1.00 89.88 85 THR A O 1
ATOM 639 N N . TYR A 1 86 ? 11.834 1.214 -14.344 1.00 88.88 86 TYR A N 1
ATOM 640 C CA . TYR A 1 86 ? 12.776 1.311 -15.464 1.00 88.88 86 TYR A CA 1
ATOM 641 C C . TYR A 1 86 ? 14.041 0.465 -15.250 1.00 88.88 86 TYR A C 1
ATOM 643 O O . TYR A 1 86 ? 14.980 0.556 -16.038 1.00 88.88 86 TYR A O 1
ATOM 651 N N . GLY A 1 87 ? 14.061 -0.383 -14.214 1.00 82.88 87 GLY A N 1
ATOM 652 C CA . GLY A 1 87 ? 15.139 -1.342 -13.958 1.00 82.88 87 GLY A CA 1
ATOM 653 C C . GLY A 1 87 ? 15.805 -1.228 -12.586 1.00 82.88 87 GLY A C 1
ATOM 654 O O . GLY A 1 87 ? 16.458 -2.185 -12.178 1.00 82.88 87 GLY A O 1
ATOM 655 N N . ASP A 1 88 ? 15.610 -0.130 -11.849 1.00 91.19 88 ASP A N 1
ATOM 656 C CA . ASP A 1 88 ? 16.105 0.009 -10.471 1.00 91.19 88 ASP A CA 1
ATOM 657 C C . ASP A 1 88 ? 15.027 -0.381 -9.452 1.00 91.19 88 ASP A C 1
ATOM 659 O O . ASP A 1 88 ? 14.368 0.451 -8.828 1.00 91.19 88 ASP A O 1
ATOM 663 N N . LEU A 1 89 ? 14.858 -1.691 -9.273 1.00 90.50 89 LEU A N 1
ATOM 664 C CA . LEU A 1 89 ? 13.843 -2.237 -8.373 1.00 90.50 89 LEU A CA 1
ATOM 665 C C . LEU A 1 89 ? 14.019 -1.773 -6.922 1.00 90.50 89 LEU A C 1
ATOM 667 O O . LEU A 1 89 ? 13.029 -1.610 -6.220 1.00 90.50 89 LEU A O 1
ATOM 671 N N . SER A 1 90 ? 15.255 -1.556 -6.463 1.00 91.81 90 SER A N 1
ATOM 672 C CA . SER A 1 90 ? 15.515 -1.153 -5.077 1.00 91.81 90 SER A CA 1
ATOM 673 C C . SER A 1 90 ? 14.958 0.244 -4.806 1.00 91.81 90 SER A C 1
ATOM 675 O O . SER A 1 90 ? 14.182 0.437 -3.865 1.00 91.81 90 SER A O 1
ATOM 677 N N . ALA A 1 91 ? 15.294 1.204 -5.673 1.00 93.00 91 ALA A N 1
ATOM 678 C CA . ALA A 1 91 ? 14.757 2.556 -5.586 1.00 93.00 91 ALA A CA 1
ATOM 679 C C . ALA A 1 91 ? 13.237 2.566 -5.796 1.00 93.00 91 ALA A C 1
ATOM 681 O O . ALA A 1 91 ? 12.510 3.223 -5.046 1.00 93.00 91 ALA A O 1
ATOM 682 N N . ASP A 1 92 ? 12.737 1.792 -6.760 1.00 92.31 92 ASP A N 1
ATOM 683 C CA . ASP A 1 92 ? 11.312 1.753 -7.072 1.00 92.31 92 ASP A CA 1
ATOM 684 C C . ASP A 1 92 ? 10.482 1.181 -5.906 1.00 92.31 92 ASP A C 1
ATOM 686 O O . ASP A 1 92 ? 9.453 1.757 -5.532 1.00 92.31 92 ASP A O 1
ATOM 690 N N . PHE A 1 93 ? 10.954 0.112 -5.251 1.00 94.56 93 PHE A N 1
ATOM 691 C CA . PHE A 1 93 ? 10.327 -0.419 -4.037 1.00 94.56 93 PHE A CA 1
ATOM 692 C C . PHE A 1 93 ? 10.382 0.570 -2.875 1.00 94.56 93 PHE A C 1
ATOM 694 O O . PHE A 1 93 ? 9.402 0.686 -2.131 1.00 94.56 93 PHE A O 1
ATOM 701 N N . ALA A 1 94 ? 11.493 1.293 -2.707 1.00 95.69 94 ALA A N 1
ATOM 702 C CA . ALA A 1 94 ? 11.624 2.296 -1.655 1.00 95.69 94 ALA A CA 1
ATOM 703 C C . ALA A 1 94 ? 10.596 3.424 -1.832 1.00 95.69 94 ALA A C 1
ATOM 705 O O . ALA A 1 94 ? 9.917 3.791 -0.872 1.00 95.69 94 ALA A O 1
ATOM 706 N N . VAL A 1 95 ? 10.417 3.919 -3.062 1.00 96.44 95 VAL A N 1
ATOM 707 C CA . VAL A 1 95 ? 9.428 4.960 -3.379 1.00 96.44 95 VAL A CA 1
ATOM 708 C C . VAL A 1 95 ? 8.003 4.468 -3.108 1.00 96.44 95 VAL A C 1
ATOM 710 O O . VAL A 1 95 ? 7.262 5.135 -2.385 1.00 96.44 95 VAL A O 1
ATOM 713 N N . ALA A 1 96 ? 7.625 3.295 -3.626 1.00 96.50 96 ALA A N 1
ATOM 714 C CA . ALA A 1 96 ? 6.287 2.731 -3.413 1.00 96.50 96 ALA A CA 1
ATOM 715 C C . ALA A 1 96 ? 5.999 2.475 -1.918 1.00 96.50 96 ALA A C 1
ATOM 717 O O . ALA A 1 96 ? 4.926 2.792 -1.404 1.00 96.50 96 ALA A O 1
ATOM 718 N N . THR A 1 97 ? 6.991 1.976 -1.176 1.00 97.19 97 THR A N 1
ATOM 719 C CA . THR A 1 97 ? 6.866 1.747 0.271 1.00 97.19 97 THR A CA 1
ATOM 720 C C . THR A 1 97 ? 6.724 3.057 1.044 1.00 97.19 97 THR A C 1
ATOM 722 O O . THR A 1 97 ? 5.918 3.141 1.971 1.00 97.19 97 THR A O 1
ATOM 725 N N . GLN A 1 98 ? 7.476 4.094 0.669 1.00 97.00 98 GLN A N 1
ATOM 726 C CA . GLN A 1 98 ? 7.403 5.396 1.327 1.00 97.00 98 GLN A CA 1
ATOM 727 C C . GLN A 1 98 ? 6.027 6.047 1.145 1.00 97.00 98 GLN A C 1
ATOM 729 O O . GLN A 1 98 ? 5.494 6.633 2.088 1.00 97.00 98 GLN A O 1
ATOM 734 N N . VAL A 1 99 ? 5.425 5.909 -0.040 1.00 96.69 99 VAL A N 1
ATOM 735 C CA . VAL A 1 99 ? 4.057 6.374 -0.305 1.00 96.69 99 VAL A CA 1
ATOM 736 C C . VAL A 1 99 ? 3.055 5.697 0.635 1.00 96.69 99 VAL A C 1
ATOM 738 O O . VAL A 1 99 ? 2.246 6.391 1.248 1.00 96.69 99 VAL A O 1
ATOM 741 N N . LEU A 1 100 ? 3.167 4.381 0.846 1.00 96.75 100 LEU A N 1
ATOM 742 C CA . LEU A 1 100 ? 2.318 3.657 1.803 1.00 96.75 100 LEU A CA 1
ATOM 743 C C . LEU A 1 100 ? 2.523 4.108 3.248 1.00 96.75 100 LEU A C 1
ATOM 745 O O . LEU A 1 100 ? 1.559 4.217 4.002 1.00 96.75 100 LEU A O 1
ATOM 749 N N . GLU A 1 101 ? 3.762 4.374 3.660 1.00 96.75 101 GLU A N 1
ATOM 750 C CA . GLU A 1 101 ? 4.028 4.867 5.013 1.00 96.75 101 GLU A CA 1
ATOM 751 C C . GLU A 1 101 ? 3.416 6.243 5.266 1.00 96.75 101 GLU A C 1
ATOM 753 O O . GLU A 1 101 ? 2.953 6.518 6.377 1.00 96.75 101 GLU A O 1
ATOM 758 N N . ASP A 1 102 ? 3.398 7.101 4.252 1.00 94.88 102 ASP A N 1
ATOM 759 C CA . ASP A 1 102 ? 2.780 8.415 4.360 1.00 94.88 102 ASP A CA 1
ATOM 760 C C . ASP A 1 102 ? 1.252 8.318 4.349 1.00 94.88 102 ASP A C 1
ATOM 762 O O . ASP A 1 102 ? 0.615 8.939 5.204 1.00 94.88 102 ASP A O 1
ATOM 766 N N . GLU A 1 103 ? 0.667 7.458 3.509 1.00 94.50 103 GLU A N 1
ATOM 767 C CA . GLU A 1 103 ? -0.780 7.217 3.541 1.00 94.50 103 GLU A CA 1
ATOM 768 C C . GLU A 1 103 ? -1.216 6.591 4.869 1.00 94.50 103 GLU A C 1
ATOM 770 O O . GLU A 1 103 ? -2.190 7.014 5.481 1.00 94.50 103 GLU A O 1
ATOM 775 N N . ARG A 1 104 ? -0.438 5.666 5.433 1.00 94.75 104 ARG A N 1
ATOM 776 C CA . ARG A 1 104 ? -0.719 5.100 6.760 1.00 94.75 104 ARG A CA 1
ATOM 777 C C . ARG A 1 104 ? -0.779 6.175 7.851 1.00 94.75 104 ARG A C 1
ATOM 779 O O . ARG A 1 104 ? -1.620 6.100 8.755 1.00 94.75 104 ARG A O 1
ATOM 786 N N . LYS A 1 105 ? 0.122 7.165 7.812 1.00 94.75 105 LYS A N 1
ATOM 787 C CA . LYS A 1 105 ? 0.090 8.306 8.747 1.00 94.75 105 LYS A CA 1
ATOM 788 C C . LYS A 1 105 ? -1.157 9.154 8.513 1.00 94.75 105 LYS A C 1
ATOM 790 O O . LYS A 1 105 ? -1.806 9.532 9.488 1.00 94.75 105 LYS A O 1
ATOM 795 N N . HIS A 1 106 ? -1.498 9.406 7.252 1.00 92.94 106 HIS A N 1
ATOM 796 C CA . HIS A 1 106 ? -2.694 10.139 6.856 1.00 92.94 106 HIS A CA 1
ATOM 797 C C . HIS A 1 106 ? -3.969 9.443 7.364 1.00 92.94 106 HIS A C 1
ATOM 799 O O . HIS A 1 106 ? -4.726 10.029 8.138 1.00 92.94 106 HIS A O 1
ATOM 805 N N . MET A 1 107 ? -4.122 8.143 7.106 1.00 92.44 107 MET A N 1
ATOM 806 C CA . MET A 1 107 ? -5.218 7.317 7.618 1.00 92.44 107 MET A CA 1
ATOM 807 C C . MET A 1 107 ? -5.382 7.407 9.138 1.00 92.44 107 MET A C 1
ATOM 809 O O . MET A 1 107 ? -6.497 7.559 9.643 1.00 92.44 107 MET A O 1
ATOM 813 N N . LYS A 1 108 ? -4.272 7.338 9.884 1.00 92.75 108 LYS A N 1
ATOM 814 C CA . LYS A 1 108 ? -4.285 7.456 11.348 1.00 92.75 108 LYS A CA 1
ATOM 815 C C . LYS A 1 108 ? -4.674 8.862 11.822 1.00 92.75 108 LYS A C 1
ATOM 817 O O . LYS A 1 108 ? -5.274 9.008 12.881 1.00 92.75 108 LYS A O 1
ATOM 822 N N . SER A 1 109 ? -4.298 9.900 11.081 1.00 90.69 109 SER A N 1
ATOM 823 C CA . SER A 1 10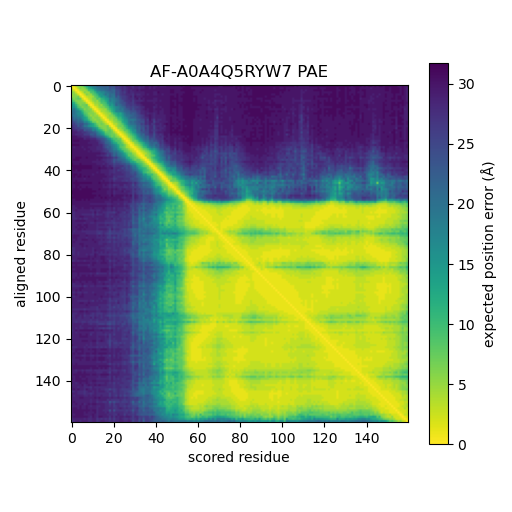9 ? -4.578 11.283 11.469 1.00 90.69 109 SER A CA 1
ATOM 824 C C . SER A 1 109 ? -6.031 11.681 11.209 1.00 90.69 109 SER A C 1
ATOM 826 O O . SER A 1 109 ? -6.591 12.451 11.985 1.00 90.69 109 SER A O 1
ATOM 828 N N . PHE A 1 110 ? -6.636 11.175 10.131 1.00 88.12 110 PHE A N 1
ATOM 829 C CA . PHE A 1 110 ? -7.936 11.658 9.657 1.00 88.12 110 PHE A CA 1
ATOM 830 C C . PHE A 1 110 ? -9.096 10.692 9.903 1.00 88.12 110 PHE A C 1
ATOM 832 O O . PHE A 1 110 ? -10.204 11.146 10.183 1.00 88.12 110 PHE A O 1
ATOM 839 N N . PHE A 1 111 ? -8.865 9.378 9.823 1.00 88.06 111 PHE A N 1
ATOM 840 C CA . PHE A 1 111 ? -9.961 8.403 9.746 1.00 88.06 111 PHE A CA 1
ATOM 841 C C . PHE A 1 111 ? -9.99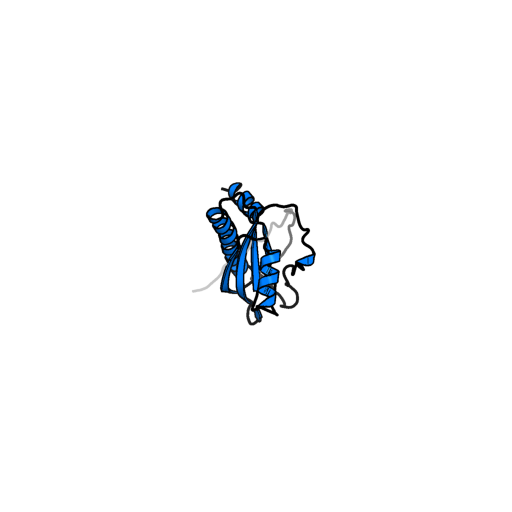1 7.40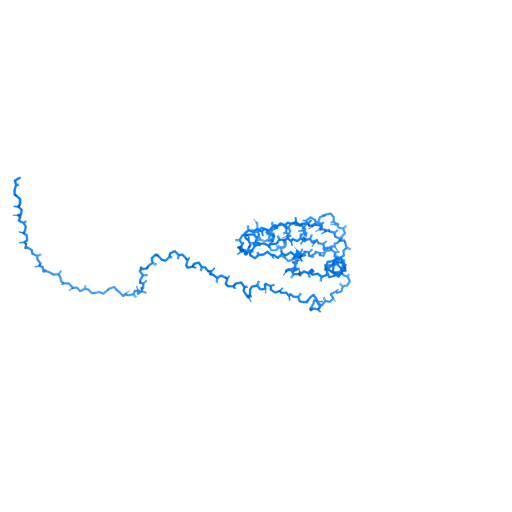9 10.908 1.00 88.06 111 PHE A C 1
ATOM 843 O O . PHE A 1 111 ? -11.068 7.009 11.351 1.00 88.06 111 PHE A O 1
ATOM 850 N N . TYR A 1 112 ? -8.827 7.011 11.427 1.00 92.12 112 TYR A N 1
ATOM 851 C CA . TYR A 1 112 ? -8.727 5.896 12.367 1.00 92.12 112 TYR A CA 1
ATOM 852 C C . TYR A 1 112 ? -7.905 6.247 13.600 1.00 92.12 112 TYR A C 1
ATOM 854 O O . TYR A 1 112 ? -6.736 6.606 13.507 1.00 92.12 112 TYR A O 1
ATOM 862 N N . ASN A 1 113 ? -8.454 6.012 14.793 1.00 92.44 113 ASN A N 1
ATOM 863 C CA . ASN A 1 113 ? -7.696 6.187 16.033 1.00 92.44 113 ASN A CA 1
ATOM 864 C C . ASN A 1 113 ? -6.582 5.137 16.197 1.00 92.44 113 ASN A C 1
ATOM 866 O O . ASN A 1 113 ? -5.639 5.350 16.963 1.00 92.44 113 ASN A O 1
ATOM 870 N N . LYS A 1 114 ? -6.664 4.003 15.488 1.00 93.75 114 LYS A N 1
ATOM 871 C CA . LYS A 1 114 ? -5.588 3.008 15.437 1.00 93.75 114 LYS A CA 1
ATOM 872 C C . LYS A 1 114 ? -5.470 2.406 14.043 1.00 93.75 114 LYS A C 1
ATOM 874 O O . LYS A 1 114 ? -6.457 1.965 13.471 1.00 93.75 114 LYS A O 1
ATOM 879 N N . VAL A 1 115 ? -4.236 2.325 13.557 1.00 95.31 115 VAL A N 1
ATOM 880 C CA . VAL A 1 115 ? -3.858 1.615 12.331 1.00 95.31 115 VAL A CA 1
ATOM 881 C C . VAL A 1 115 ? -2.697 0.694 12.690 1.00 95.31 115 VAL A C 1
ATOM 883 O O . VAL A 1 115 ? -1.652 1.169 13.144 1.00 95.31 115 VAL A O 1
ATOM 886 N N . LYS A 1 116 ? -2.890 -0.620 12.557 1.00 96.12 116 LYS A N 1
ATOM 887 C CA . LYS A 1 116 ? -1.879 -1.648 12.829 1.00 96.12 116 LYS A CA 1
ATOM 888 C C . LYS A 1 116 ? -1.577 -2.394 11.537 1.00 96.12 116 LYS A C 1
ATOM 890 O O . LYS A 1 116 ? -2.443 -3.087 11.017 1.00 96.12 116 LYS A O 1
ATOM 895 N N . VAL A 1 117 ? -0.338 -2.296 11.067 1.00 95.44 117 VAL A N 1
ATOM 896 C CA . VAL A 1 117 ? 0.151 -3.116 9.954 1.00 95.44 117 VAL A CA 1
ATOM 897 C C . VAL A 1 117 ? 0.391 -4.532 10.461 1.00 95.44 117 VAL A C 1
ATOM 899 O O . VAL A 1 117 ? 1.050 -4.715 11.486 1.00 95.44 117 VAL A O 1
ATOM 902 N N . ILE A 1 118 ? -0.182 -5.514 9.772 1.00 94.19 118 ILE A N 1
ATOM 903 C CA . ILE A 1 118 ? -0.046 -6.939 10.088 1.00 94.19 118 ILE A CA 1
ATOM 904 C C . ILE A 1 118 ? 0.845 -7.673 9.087 1.00 94.19 118 ILE A C 1
ATOM 906 O O . ILE A 1 118 ? 1.508 -8.626 9.479 1.00 94.19 118 ILE A O 1
ATOM 910 N N . ALA A 1 119 ? 0.926 -7.196 7.844 1.00 93.38 119 ALA A N 1
ATOM 911 C CA . ALA A 1 119 ? 1.881 -7.685 6.859 1.00 93.38 119 ALA A CA 1
ATOM 912 C C . ALA A 1 119 ? 2.303 -6.560 5.909 1.00 93.38 119 ALA A C 1
ATOM 914 O O . ALA A 1 119 ? 1.561 -5.598 5.688 1.00 93.38 119 ALA A O 1
ATOM 915 N N . LYS A 1 120 ? 3.511 -6.690 5.365 1.00 95.25 120 LYS A N 1
ATOM 916 C CA . LYS A 1 120 ? 4.058 -5.832 4.316 1.00 95.25 120 LYS A CA 1
ATOM 917 C C . LYS A 1 120 ? 4.628 -6.726 3.238 1.00 95.25 120 LYS A C 1
ATOM 919 O O . LYS A 1 120 ? 5.356 -7.661 3.557 1.00 95.25 120 LYS A O 1
ATOM 924 N N . GLU A 1 121 ? 4.341 -6.404 1.992 1.00 93.44 121 GLU A N 1
ATOM 925 C CA . GLU A 1 121 ? 4.838 -7.162 0.854 1.00 93.44 121 GLU A CA 1
ATOM 926 C C . GLU A 1 121 ? 5.232 -6.209 -0.269 1.00 93.44 121 GLU A C 1
ATOM 928 O O . GLU A 1 121 ? 4.605 -5.167 -0.462 1.00 93.44 121 GLU A O 1
ATOM 933 N N . VAL A 1 122 ? 6.284 -6.566 -1.000 1.00 93.62 122 VAL A N 1
ATOM 934 C CA . VAL A 1 122 ? 6.737 -5.853 -2.195 1.00 93.62 122 VAL A CA 1
ATOM 935 C C . VAL A 1 122 ? 7.054 -6.874 -3.276 1.00 93.62 122 VAL A C 1
ATOM 937 O O . VAL A 1 122 ? 7.678 -7.899 -3.002 1.00 93.62 122 VAL A O 1
ATOM 940 N N . VAL A 1 123 ? 6.599 -6.618 -4.497 1.00 92.94 123 VAL A N 1
ATOM 941 C CA . VAL A 1 123 ? 6.711 -7.560 -5.614 1.00 92.94 123 VAL A CA 1
ATOM 942 C C . VAL A 1 123 ? 6.956 -6.820 -6.924 1.00 92.94 123 VAL A C 1
ATOM 944 O O . VAL A 1 123 ? 6.408 -5.744 -7.164 1.00 92.94 123 VAL A O 1
ATOM 947 N N . ALA A 1 124 ? 7.771 -7.404 -7.804 1.00 92.81 124 ALA A N 1
ATOM 948 C CA . ALA A 1 124 ? 8.040 -6.872 -9.142 1.00 92.81 124 ALA A CA 1
ATOM 949 C C . ALA A 1 124 ? 6.914 -7.235 -10.134 1.00 92.81 124 ALA A C 1
ATOM 951 O O . ALA A 1 124 ? 7.141 -7.890 -11.151 1.00 92.81 124 ALA A O 1
ATOM 952 N N . THR A 1 125 ? 5.681 -6.869 -9.792 1.00 91.12 125 THR A N 1
ATOM 953 C CA . THR A 1 125 ? 4.483 -7.026 -10.625 1.00 91.12 125 THR A CA 1
ATOM 954 C C . THR A 1 125 ? 3.521 -5.863 -10.365 1.00 91.12 125 THR A C 1
ATOM 956 O O . THR A 1 125 ? 3.769 -5.034 -9.489 1.00 91.12 125 THR A O 1
ATOM 959 N N . ASP A 1 126 ? 2.443 -5.774 -11.138 1.00 91.19 126 ASP A N 1
ATOM 960 C CA . ASP A 1 126 ? 1.383 -4.793 -10.927 1.00 91.19 126 ASP A CA 1
ATOM 961 C C . ASP A 1 126 ? 0.532 -5.132 -9.688 1.00 91.19 126 ASP A C 1
ATOM 963 O O . ASP A 1 126 ? 0.412 -6.289 -9.262 1.00 91.19 126 ASP A O 1
ATOM 967 N N . CYS A 1 127 ? -0.087 -4.113 -9.096 1.00 94.56 127 CYS A N 1
ATOM 968 C CA . CYS A 1 127 ? -0.832 -4.280 -7.851 1.00 94.56 127 CYS A CA 1
ATOM 969 C C . CYS A 1 127 ? -2.137 -5.057 -8.014 1.00 94.56 127 CYS A C 1
ATOM 971 O O . CYS A 1 127 ? -2.622 -5.636 -7.041 1.00 94.56 127 CYS A O 1
ATOM 973 N N . ARG A 1 128 ? -2.697 -5.124 -9.227 1.00 91.75 128 ARG A N 1
ATOM 974 C CA . ARG A 1 128 ? -3.870 -5.962 -9.504 1.00 91.75 128 ARG A CA 1
ATOM 975 C C . ARG A 1 128 ? -3.494 -7.439 -9.403 1.00 91.75 128 ARG A C 1
ATOM 977 O O . ARG A 1 128 ? -4.213 -8.201 -8.756 1.00 91.75 128 ARG A O 1
ATOM 984 N N . THR A 1 129 ? -2.383 -7.845 -10.011 1.00 90.88 129 THR A N 1
ATOM 985 C CA . THR A 1 129 ? -1.875 -9.220 -9.930 1.00 90.88 129 THR A CA 1
ATOM 986 C C . THR A 1 129 ? -1.611 -9.612 -8.477 1.00 90.88 129 THR A C 1
ATOM 988 O O . THR A 1 129 ? -2.094 -10.652 -8.024 1.00 90.88 129 THR A O 1
ATOM 991 N N . MET A 1 130 ? -0.944 -8.743 -7.714 1.00 93.00 130 MET A N 1
ATOM 992 C CA . MET A 1 130 ? -0.698 -8.956 -6.285 1.00 93.00 130 MET A CA 1
ATOM 993 C C . MET A 1 130 ? -1.995 -9.056 -5.465 1.00 93.00 130 MET A C 1
ATOM 995 O O . MET A 1 130 ? -2.142 -9.951 -4.634 1.00 93.00 130 MET A O 1
ATOM 999 N N . TYR A 1 131 ? -2.968 -8.174 -5.711 1.00 92.25 131 TYR A N 1
ATOM 1000 C CA . TYR A 1 131 ? -4.266 -8.209 -5.033 1.00 92.25 131 TYR A CA 1
ATOM 1001 C C . TYR A 1 131 ? -4.998 -9.533 -5.260 1.00 92.25 131 TYR A C 1
ATOM 1003 O O . TYR A 1 131 ? -5.523 -10.122 -4.315 1.00 92.25 131 TYR A O 1
ATOM 1011 N N . ASN A 1 132 ? -5.002 -10.028 -6.499 1.00 90.62 132 ASN A N 1
ATOM 1012 C CA . ASN A 1 132 ? -5.628 -11.303 -6.833 1.00 90.62 132 ASN A CA 1
ATOM 1013 C C . ASN A 1 132 ? -4.956 -12.473 -6.103 1.00 90.62 132 ASN A C 1
ATOM 1015 O O . ASN A 1 132 ? -5.657 -13.352 -5.609 1.00 90.62 132 ASN A O 1
ATOM 1019 N N . GLN A 1 133 ? -3.626 -12.463 -5.978 1.00 89.88 133 GLN A N 1
ATOM 1020 C CA . GLN A 1 133 ? -2.889 -13.466 -5.200 1.00 89.88 133 GLN A CA 1
ATOM 1021 C C . GLN A 1 133 ? -3.258 -13.408 -3.713 1.00 89.88 133 GLN A C 1
ATOM 1023 O O . GLN A 1 133 ? -3.569 -14.435 -3.112 1.00 89.88 133 GLN A O 1
ATOM 1028 N N . LEU A 1 134 ? -3.310 -12.208 -3.131 1.00 89.19 134 LEU A N 1
ATOM 1029 C CA . LEU A 1 134 ? -3.696 -12.024 -1.732 1.00 89.19 134 LEU A CA 1
ATOM 1030 C C . LEU A 1 134 ? -5.143 -12.446 -1.464 1.00 89.19 134 LEU A C 1
ATOM 1032 O O . LEU A 1 134 ? -5.425 -13.002 -0.407 1.00 89.19 134 LEU A O 1
ATOM 1036 N N . LYS A 1 135 ? -6.056 -12.245 -2.419 1.00 89.44 135 LYS A N 1
ATOM 1037 C CA . LYS A 1 135 ? -7.457 -12.671 -2.296 1.00 89.44 135 LYS A CA 1
ATOM 1038 C C . LYS A 1 135 ? -7.647 -14.184 -2.210 1.00 89.44 135 LYS A C 1
ATOM 1040 O O . LYS A 1 135 ? -8.640 -14.629 -1.642 1.00 89.44 135 LYS A O 1
ATOM 1045 N N . VAL A 1 136 ? -6.718 -14.970 -2.755 1.00 88.88 136 VAL A N 1
ATOM 1046 C CA . VAL A 1 136 ? -6.736 -16.434 -2.600 1.00 88.88 136 VAL A CA 1
ATOM 1047 C C . VAL A 1 136 ? -6.449 -16.820 -1.145 1.00 88.88 136 VAL A C 1
ATOM 1049 O O . VAL A 1 136 ? -7.063 -17.748 -0.623 1.00 88.88 136 VAL A O 1
ATOM 1052 N N . THR A 1 137 ? -5.560 -16.081 -0.477 1.00 86.44 137 THR A N 1
ATOM 1053 C CA . THR A 1 137 ? -5.161 -16.319 0.919 1.00 86.44 137 THR A CA 1
ATOM 1054 C C . THR A 1 137 ? -6.147 -15.715 1.924 1.00 86.44 137 THR A C 1
ATOM 1056 O O . THR A 1 137 ? -6.461 -16.333 2.938 1.00 86.44 137 THR A O 1
ATOM 1059 N N . TYR A 1 138 ? -6.654 -14.514 1.643 1.00 87.25 138 TYR A N 1
ATOM 1060 C CA . TYR A 1 138 ? -7.518 -13.730 2.525 1.00 87.25 138 TYR A CA 1
ATOM 1061 C C . TYR A 1 138 ? -8.891 -13.535 1.867 1.00 87.25 138 TYR A C 1
ATOM 1063 O O . TYR A 1 138 ? -9.100 -12.606 1.088 1.00 87.25 138 TYR A O 1
ATOM 1071 N N . GLN A 1 139 ? -9.847 -14.417 2.172 1.00 86.19 139 GLN A N 1
ATOM 1072 C CA . GLN A 1 139 ? -11.169 -14.410 1.523 1.00 86.19 139 GLN A CA 1
ATOM 1073 C C . GLN A 1 139 ? -11.979 -13.131 1.794 1.00 86.19 139 GLN A C 1
ATOM 1075 O O . GLN A 1 139 ? -12.788 -12.715 0.966 1.00 86.19 139 GLN A O 1
ATOM 1080 N N . ASP A 1 140 ? -11.751 -12.486 2.935 1.00 89.88 140 ASP A N 1
ATOM 1081 C CA . ASP A 1 140 ? -12.395 -11.243 3.357 1.00 89.88 140 ASP A CA 1
ATOM 1082 C C . ASP A 1 140 ? -11.521 -9.999 3.112 1.00 89.88 140 ASP A C 1
ATOM 1084 O O . ASP A 1 140 ? -11.796 -8.938 3.679 1.00 89.88 140 ASP A O 1
ATOM 1088 N N . LEU A 1 141 ? -10.492 -10.106 2.258 1.00 90.25 141 LEU A N 1
ATOM 1089 C CA . LEU A 1 141 ? -9.604 -8.997 1.907 1.00 90.25 141 LEU A CA 1
ATOM 1090 C C . LEU A 1 141 ? -10.385 -7.814 1.330 1.00 90.25 141 LEU A C 1
ATOM 1092 O O . LEU A 1 141 ? -11.050 -7.919 0.291 1.00 90.25 141 LEU A O 1
ATOM 1096 N N . ARG A 1 142 ? -10.228 -6.648 1.955 1.00 91.62 142 ARG A N 1
ATOM 1097 C CA . ARG A 1 142 ? -10.833 -5.392 1.506 1.00 91.62 142 ARG A CA 1
ATOM 1098 C C . ARG A 1 142 ? -9.752 -4.470 0.977 1.00 91.62 142 ARG A C 1
ATOM 1100 O O . ARG A 1 142 ? -8.789 -4.172 1.676 1.00 91.62 142 ARG A O 1
ATOM 1107 N N . LEU A 1 143 ? -9.935 -3.992 -0.249 1.00 92.38 143 LEU A N 1
ATOM 1108 C CA . LEU A 1 143 ? -9.124 -2.905 -0.775 1.00 92.38 143 LEU A CA 1
ATOM 1109 C C . LEU A 1 143 ? -9.592 -1.595 -0.141 1.00 92.38 143 LEU A C 1
ATOM 1111 O O . LEU A 1 143 ? -10.770 -1.264 -0.253 1.00 92.38 143 LEU A O 1
ATOM 1115 N N . PHE A 1 144 ? -8.677 -0.867 0.490 1.00 91.38 144 PHE A N 1
ATOM 1116 C CA . PHE A 1 144 ? -8.918 0.520 0.878 1.00 91.38 144 PHE A CA 1
ATOM 1117 C C . PHE A 1 144 ? -8.564 1.461 -0.266 1.00 91.38 144 PHE A C 1
ATOM 1119 O O . PHE A 1 144 ? -9.410 2.228 -0.708 1.00 91.38 144 PHE A O 1
ATOM 1126 N N . GLU A 1 145 ? -7.336 1.364 -0.781 1.00 91.75 145 GLU A N 1
ATOM 1127 C CA . GLU A 1 145 ? -6.867 2.248 -1.844 1.00 91.75 145 GLU A CA 1
ATOM 1128 C C . GLU A 1 145 ? -5.714 1.629 -2.643 1.00 91.75 145 GLU A C 1
ATOM 1130 O O . GLU A 1 145 ? -4.945 0.809 -2.128 1.00 91.75 145 GLU A O 1
ATOM 1135 N N . LEU A 1 146 ? -5.610 2.039 -3.909 1.00 94.88 146 LEU A N 1
ATOM 1136 C CA . LEU A 1 146 ? -4.469 1.807 -4.789 1.00 94.88 146 LEU A CA 1
ATOM 1137 C C . LEU A 1 146 ? -3.856 3.163 -5.152 1.00 94.88 146 LEU A C 1
ATOM 1139 O O . LEU A 1 146 ? -4.469 3.949 -5.871 1.00 94.88 146 LEU A O 1
ATOM 1143 N N . LEU A 1 147 ? -2.649 3.415 -4.660 1.00 95.62 147 LEU A N 1
ATOM 1144 C CA . LEU A 1 147 ? -1.935 4.677 -4.814 1.00 95.62 147 LEU A CA 1
ATOM 1145 C C . LEU A 1 147 ? -1.000 4.634 -6.027 1.00 95.62 147 LEU A C 1
ATOM 1147 O O . LEU A 1 147 ? -0.183 3.720 -6.149 1.00 95.62 147 LEU A O 1
ATOM 1151 N N . ASP A 1 148 ? -1.051 5.662 -6.871 1.00 94.81 148 ASP A N 1
ATOM 1152 C CA . ASP A 1 148 ? -0.067 5.885 -7.935 1.00 94.81 148 ASP A CA 1
ATOM 1153 C C . ASP A 1 148 ? 1.174 6.582 -7.351 1.00 94.81 148 ASP A C 1
ATOM 1155 O O . ASP A 1 148 ? 1.182 7.791 -7.087 1.00 94.81 148 ASP A O 1
ATOM 1159 N N . ALA A 1 149 ? 2.240 5.814 -7.117 1.00 94.38 149 ALA A N 1
ATOM 1160 C CA . ALA A 1 149 ? 3.468 6.356 -6.550 1.00 94.38 149 ALA A CA 1
ATOM 1161 C C . ALA A 1 149 ? 4.217 7.27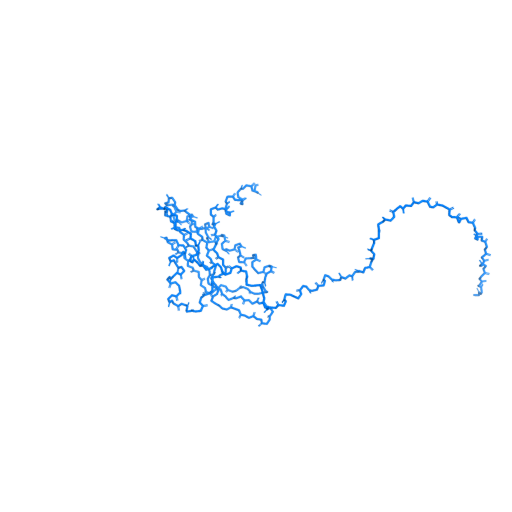9 -7.516 1.00 94.38 149 ALA A C 1
ATOM 1163 O O . ALA A 1 149 ? 4.939 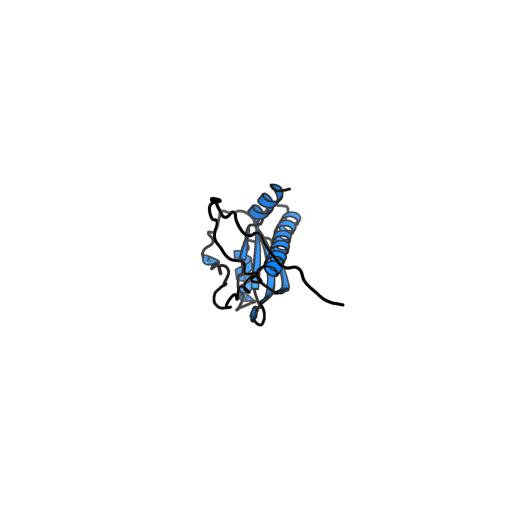8.163 -7.046 1.00 94.38 149 ALA A O 1
ATOM 1164 N N . ASP A 1 150 ? 4.060 7.134 -8.833 1.00 91.81 150 ASP A N 1
ATOM 1165 C CA . ASP A 1 150 ? 4.688 8.042 -9.793 1.00 91.81 150 ASP A CA 1
ATOM 1166 C C . ASP A 1 150 ? 4.046 9.426 -9.720 1.00 91.81 150 ASP A C 1
ATOM 1168 O O . ASP A 1 150 ? 4.757 10.430 -9.637 1.00 91.81 150 ASP A O 1
ATOM 1172 N N . ALA A 1 151 ? 2.716 9.494 -9.668 1.00 92.81 151 ALA A N 1
ATOM 1173 C CA . ALA A 1 151 ? 2.000 10.755 -9.505 1.00 92.81 151 ALA A CA 1
ATOM 1174 C C . ALA A 1 151 ? 2.333 11.429 -8.162 1.00 92.81 151 ALA A C 1
ATOM 1176 O O . ALA A 1 151 ? 2.694 12.610 -8.119 1.00 92.81 151 ALA A O 1
ATOM 1177 N N . ILE A 1 152 ? 2.269 10.670 -7.063 1.00 91.56 152 ILE A N 1
ATOM 1178 C CA . ILE A 1 152 ? 2.472 11.202 -5.708 1.00 91.56 152 ILE A CA 1
ATOM 1179 C C . ILE A 1 152 ? 3.915 11.677 -5.498 1.00 91.56 152 ILE A C 1
ATOM 1181 O O . ILE A 1 152 ? 4.139 12.755 -4.940 1.00 91.56 152 ILE A O 1
ATOM 1185 N N . SER A 1 153 ? 4.908 10.899 -5.937 1.00 88.94 153 SER A N 1
ATOM 1186 C CA . SER A 1 153 ? 6.321 11.274 -5.784 1.00 88.94 153 SER A CA 1
ATOM 1187 C C . SER A 1 153 ? 6.678 12.515 -6.605 1.00 88.94 153 SER A C 1
ATOM 1189 O O . SER A 1 153 ? 7.359 13.402 -6.088 1.00 88.94 153 SER A O 1
ATOM 1191 N N . ARG A 1 154 ? 6.148 12.642 -7.831 1.00 87.94 154 ARG A N 1
ATOM 1192 C CA . ARG A 1 154 ? 6.307 13.856 -8.647 1.00 87.94 154 ARG A CA 1
ATOM 1193 C C . ARG A 1 154 ? 5.729 15.078 -7.946 1.00 87.94 154 ARG A C 1
ATOM 1195 O O . ARG A 1 154 ? 6.418 16.087 -7.835 1.00 87.94 154 ARG A O 1
ATOM 1202 N N . PHE A 1 155 ? 4.513 14.984 -7.409 1.00 87.56 155 PHE A N 1
ATOM 1203 C CA . PHE A 1 155 ? 3.909 16.103 -6.684 1.00 87.56 155 PHE A CA 1
ATOM 1204 C C . PHE A 1 155 ? 4.741 16.531 -5.465 1.00 87.56 155 PHE A C 1
ATOM 1206 O O . PHE A 1 155 ? 4.923 17.725 -5.236 1.00 87.56 155 PHE A O 1
ATOM 1213 N N . LYS A 1 156 ? 5.301 15.581 -4.705 1.00 83.50 156 LYS A N 1
ATOM 1214 C CA . LYS A 1 156 ? 6.186 15.901 -3.572 1.00 83.50 156 LYS A CA 1
ATOM 1215 C C . LYS A 1 156 ? 7.458 16.623 -4.014 1.00 83.50 156 LYS A C 1
ATOM 1217 O O . LYS A 1 156 ? 7.842 17.585 -3.363 1.00 83.50 156 LYS A O 1
ATOM 1222 N N . SER A 1 157 ? 8.068 16.204 -5.124 1.00 79.25 157 SER A N 1
ATOM 1223 C CA . SER A 1 157 ? 9.282 16.850 -5.647 1.00 79.25 157 SER A CA 1
ATOM 1224 C C . SER A 1 157 ? 9.071 18.294 -6.114 1.00 79.25 157 SER A C 1
ATOM 1226 O O . SER A 1 157 ? 10.014 19.071 -6.105 1.00 79.25 157 SER A O 1
ATOM 1228 N N . LEU A 1 158 ? 7.845 18.666 -6.498 1.00 80.44 158 LEU A N 1
ATOM 1229 C CA . LEU A 1 158 ? 7.514 20.025 -6.945 1.00 80.44 158 LEU A CA 1
ATOM 1230 C C . LEU A 1 158 ? 7.248 21.006 -5.794 1.00 80.44 158 LEU A C 1
ATOM 1232 O O . LEU A 1 158 ? 7.190 22.207 -6.030 1.00 80.44 158 LEU A O 1
ATOM 1236 N N . ASN A 1 159 ? 7.042 20.504 -4.575 1.00 72.12 159 ASN A N 1
ATOM 1237 C CA . ASN A 1 159 ? 6.690 21.305 -3.400 1.00 72.12 159 ASN A CA 1
ATOM 1238 C C . ASN A 1 159 ? 7.806 21.329 -2.338 1.00 72.12 159 ASN A C 1
ATOM 1240 O O . ASN A 1 159 ? 7.542 21.656 -1.180 1.00 72.12 159 ASN A O 1
ATOM 1244 N N . GLN A 1 160 ? 9.024 20.940 -2.720 1.00 59.25 160 GLN A N 1
ATOM 1245 C CA . GLN A 1 160 ? 10.250 21.053 -1.925 1.00 59.25 160 GLN A CA 1
ATOM 1246 C C . GLN A 1 160 ? 11.130 22.157 -2.502 1.00 59.25 160 GLN A C 1
ATOM 1248 O O . GLN A 1 160 ? 11.758 22.863 -1.684 1.00 59.25 160 GLN A O 1
#

Secondary structure (DSSP, 8-state):
------------------------------------TTS-------GGGS---SS--EEEEEEEEEEEETTEEEEEEEEEEEEE-SS-HHHHHHHHHHHHHHHHHHHHHHT-SEEEEEEEEEESS-HHHHHHHHHHH-TT-EEEEEEEHHHHHHHHHHT-

Sequence (160 aa):
MKLSFLSRLMSAMLLLIACTSTANDFIALPKKVIFSSAGFVGSVIAFDKLNPEKNVKKVCACQLMVVKAGKDELSNIAVFSEKVTYGDLSADFAVATQVLEDERKHMKSFFYNKVKVIAKEVVATDCRTMYNQLKVTYQDLRLFELLDADAISRFKSLNQ

Solvent-accessible surface area (backbone atoms only — not comparable to full-atom values): 10023 Å² total; per-residue (Å²): 132,86,83,87,81,81,87,88,81,88,87,81,82,86,82,89,85,79,87,80,81,88,78,76,94,69,94,64,71,77,73,75,79,75,74,68,92,80,70,85,70,62,66,66,68,63,70,88,74,63,79,88,71,74,101,65,55,27,30,18,23,38,39,32,23,37,39,25,48,90,90,49,73,47,63,49,34,31,40,34,15,32,26,79,50,91,76,58,61,69,63,45,51,50,52,13,44,50,51,48,55,51,48,53,51,48,45,40,74,75,70,19,85,39,71,43,79,77,46,75,51,74,45,89,36,50,50,66,63,52,48,56,58,48,42,73,77,35,84,74,57,38,65,51,49,79,42,58,29,58,63,52,52,52,56,53,67,76,75,110

Foldseek 3Di:
DDDDDDDDDDDDDDDDDDDDDDDDDDPPPPPPPPPPPPDPLQDLPPPVPDDDDPDFWKKKKKFFKWFADPPDIDGQEMEMEMEGDPPCLVVRQVLRVVVVVVVQVVCCVPPGVDIGTPDIDMDRHGVVVVVVVVCVVPVPHTYSYYHYSVVVVVVVVVVD

pLDDT: mean 75.37, std 23.5, range [32.25, 97.62]